Protein AF-0000000085125650 (afdb_homodimer)

Structure (mmCIF, N/CA/C/O backbone):
data_AF-0000000085125650-model_v1
#
loop_
_entity.id
_entity.type
_entity.pdbx_description
1 polymer 'DUF904 domain-containing protein'
#
loop_
_atom_site.group_PDB
_atom_site.id
_atom_site.type_symbol
_atom_site.label_atom_id
_atom_site.label_alt_id
_atom_site.label_comp_id
_atom_site.label_asym_id
_atom_site.label_entity_id
_atom_site.label_seq_id
_atom_site.pdbx_PDB_ins_code
_atom_site.Cartn_x
_atom_site.Cartn_y
_atom_site.Cartn_z
_atom_site.occupancy
_atom_site.B_iso_or_equiv
_atom_site.auth_seq_id
_atom_site.auth_comp_id
_atom_site.auth_asym_id
_atom_site.auth_atom_id
_atom_site.pdbx_PDB_model_num
ATOM 1 N N . MET A 1 1 ? 1.896 -50.969 -15.961 1 56.03 1 MET A N 1
ATOM 2 C CA . MET A 1 1 ? 1.729 -50.5 -14.586 1 56.03 1 MET A CA 1
ATOM 3 C C . MET A 1 1 ? 2.686 -49.344 -14.297 1 56.03 1 MET A C 1
ATOM 5 O O . MET A 1 1 ? 2.33 -48.406 -13.594 1 56.03 1 MET A O 1
ATOM 9 N N . THR A 1 2 ? 3.945 -49.406 -14.945 1 65 2 THR A N 1
ATOM 10 C CA . THR A 1 2 ? 4.988 -48.406 -14.688 1 65 2 THR A CA 1
ATOM 11 C C . THR A 1 2 ? 4.59 -47.031 -15.234 1 65 2 THR A C 1
ATOM 13 O O . THR A 1 2 ? 4.828 -46 -14.594 1 65 2 THR A O 1
ATOM 16 N N . SER A 1 3 ? 3.779 -47.219 -16.359 1 70.44 3 SER A N 1
ATOM 17 C CA . SER A 1 3 ? 3.396 -45.969 -17.016 1 70.44 3 SER A CA 1
ATOM 18 C C . SER A 1 3 ? 2.324 -45.219 -16.219 1 70.44 3 SER A C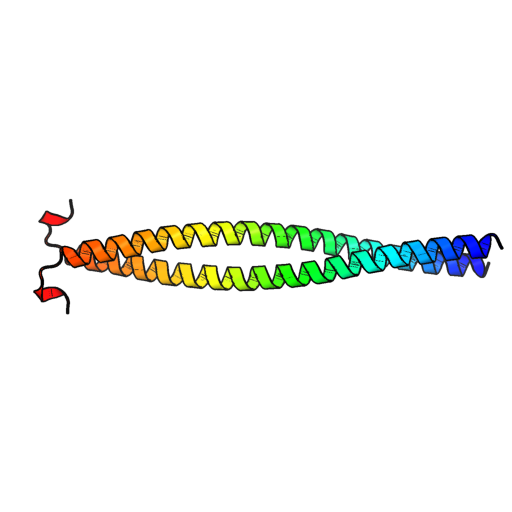 1
ATOM 20 O O . SER A 1 3 ? 2.311 -44 -16.188 1 70.44 3 SER A O 1
ATOM 22 N N . GLN A 1 4 ? 1.496 -46.125 -15.531 1 73.5 4 GLN A N 1
ATOM 23 C CA . GLN A 1 4 ? 0.395 -45.531 -14.773 1 73.5 4 GLN A CA 1
ATOM 24 C C . GLN A 1 4 ? 0.903 -44.844 -13.516 1 73.5 4 GLN A C 1
ATOM 26 O O . GLN A 1 4 ? 0.444 -43.75 -13.172 1 73.5 4 GLN A O 1
ATOM 31 N N . THR A 1 5 ? 1.963 -45.406 -12.945 1 77.44 5 THR A N 1
ATOM 32 C CA . THR A 1 5 ? 2.551 -44.844 -11.727 1 77.44 5 THR A CA 1
ATOM 33 C C . THR A 1 5 ? 3.248 -43.531 -12.016 1 77.44 5 THR A C 1
ATOM 35 O O . THR A 1 5 ? 3.16 -42.594 -11.219 1 77.44 5 THR A O 1
ATOM 38 N N . SER A 1 6 ? 3.777 -43.5 -13.258 1 79.56 6 SER A N 1
ATOM 39 C CA . SER A 1 6 ? 4.473 -42.281 -13.633 1 79.56 6 SER A CA 1
ATOM 40 C C . SER A 1 6 ? 3.492 -41.125 -13.859 1 79.56 6 SER A C 1
ATOM 42 O O . SER A 1 6 ? 3.744 -40 -13.445 1 79.56 6 SER A O 1
ATOM 44 N N . LEU A 1 7 ? 2.375 -41.438 -14.492 1 82.69 7 LEU A N 1
ATOM 45 C CA . LEU A 1 7 ? 1.343 -40.438 -14.773 1 82.69 7 LEU A CA 1
ATOM 46 C C . LEU A 1 7 ? 0.698 -39.938 -13.484 1 82.69 7 LEU A C 1
ATOM 48 O O . LEU A 1 7 ? 0.351 -38.781 -13.375 1 82.69 7 LEU A O 1
ATOM 52 N N . ASP A 1 8 ? 0.529 -40.906 -12.57 1 85.12 8 ASP A N 1
ATOM 53 C CA . ASP A 1 8 ? -0.044 -40.562 -11.273 1 85.12 8 ASP A CA 1
ATOM 54 C C . ASP A 1 8 ? 0.861 -39.594 -10.516 1 85.12 8 ASP A C 1
ATOM 56 O O . ASP A 1 8 ? 0.378 -38.688 -9.867 1 85.12 8 ASP A O 1
ATOM 60 N N . HIS A 1 9 ? 2.111 -39.875 -10.602 1 86.5 9 HIS A N 1
ATOM 61 C CA . HIS A 1 9 ? 3.08 -38.969 -9.961 1 86.5 9 HIS A CA 1
ATOM 62 C C . HIS A 1 9 ? 3.061 -37.594 -10.586 1 86.5 9 HIS A C 1
ATOM 64 O O . HIS A 1 9 ? 3.135 -36.594 -9.875 1 86.5 9 HIS A O 1
ATOM 70 N N . ILE A 1 10 ? 2.945 -37.531 -11.875 1 87.19 10 ILE A N 1
ATOM 71 C CA . ILE A 1 10 ? 2.881 -36.25 -12.602 1 87.19 10 ILE A CA 1
ATOM 72 C C . ILE A 1 10 ? 1.612 -35.5 -12.211 1 87.19 10 ILE A C 1
ATOM 74 O O . ILE A 1 10 ? 1.654 -34.312 -11.945 1 87.19 10 ILE A O 1
ATOM 78 N N . ALA A 1 11 ? 0.499 -36.219 -12.195 1 88.56 11 ALA A N 1
ATOM 79 C CA . ALA A 1 11 ? -0.788 -35.656 -11.828 1 88.56 11 ALA A CA 1
ATOM 80 C C . ALA A 1 11 ? -0.727 -35.031 -10.43 1 88.56 11 ALA A C 1
ATOM 82 O O . ALA A 1 11 ? -1.268 -33.938 -10.211 1 88.56 11 ALA A O 1
ATOM 83 N N . GLU A 1 12 ? -0.091 -35.688 -9.516 1 93.44 12 GLU A N 1
ATOM 84 C CA . GLU A 1 12 ? 0.048 -35.219 -8.148 1 93.44 12 GLU A CA 1
ATOM 85 C C . GLU A 1 12 ? 0.876 -33.938 -8.109 1 93.44 12 GLU A C 1
ATOM 87 O O . GLU A 1 12 ? 0.538 -32.969 -7.387 1 93.44 12 GLU A O 1
ATOM 92 N N . ARG A 1 13 ? 1.946 -33.906 -8.906 1 91.94 13 ARG A N 1
ATOM 93 C CA . ARG A 1 13 ? 2.814 -32.719 -8.961 1 91.94 13 ARG A CA 1
ATOM 94 C C . ARG A 1 13 ? 2.094 -31.531 -9.578 1 91.94 13 ARG A C 1
ATOM 96 O O . ARG A 1 13 ? 2.229 -30.406 -9.102 1 91.94 13 ARG A O 1
ATOM 103 N N . VAL A 1 14 ? 1.377 -31.812 -10.578 1 93.69 14 VAL A N 1
ATOM 104 C CA . VAL A 1 14 ? 0.611 -30.766 -11.25 1 93.69 14 VAL A CA 1
ATOM 105 C C . VAL A 1 14 ? -0.45 -30.219 -10.305 1 93.69 14 VAL A C 1
ATOM 107 O O . VAL A 1 14 ? -0.667 -29 -10.242 1 93.69 14 VAL A O 1
ATOM 110 N N . GLU A 1 15 ? -1.082 -31.016 -9.539 1 96.12 15 GLU A N 1
ATOM 111 C CA . GLU A 1 15 ? -2.084 -30.578 -8.57 1 96.12 15 GLU A CA 1
ATOM 112 C C . GLU A 1 15 ? -1.476 -29.656 -7.516 1 96.12 15 GLU A C 1
ATOM 114 O O . GLU A 1 15 ? -2.064 -28.641 -7.168 1 96.12 15 GLU A O 1
ATOM 119 N N . ARG A 1 16 ? -0.339 -30 -7.023 1 96.44 16 ARG A N 1
ATOM 120 C CA . ARG A 1 16 ? 0.354 -29.172 -6.047 1 96.44 16 ARG A CA 1
ATOM 121 C C . ARG A 1 16 ? 0.697 -27.797 -6.633 1 96.44 16 ARG A C 1
ATOM 123 O O . ARG A 1 16 ? 0.552 -26.781 -5.961 1 96.44 16 ARG A O 1
ATOM 130 N N . LEU A 1 17 ? 1.13 -27.891 -7.918 1 96.19 17 LEU A N 1
ATOM 131 C CA . LEU A 1 17 ? 1.444 -26.641 -8.609 1 96.19 17 LEU A CA 1
ATOM 132 C C . LEU A 1 17 ? 0.2 -25.766 -8.758 1 96.19 17 LEU A C 1
ATOM 134 O O . LEU A 1 17 ? 0.268 -24.547 -8.602 1 96.19 17 LEU A O 1
ATOM 138 N N . LEU A 1 18 ? -0.92 -26.406 -9.047 1 97.69 18 LEU A N 1
ATOM 139 C CA . LEU A 1 18 ? -2.184 -25.703 -9.219 1 97.69 18 LEU A CA 1
ATOM 140 C C . LEU A 1 18 ? -2.625 -25.062 -7.906 1 97.69 18 LEU A C 1
ATOM 142 O O . LEU A 1 18 ? -3.102 -23.922 -7.895 1 97.69 18 LEU A O 1
ATOM 146 N N . VAL A 1 19 ? -2.475 -25.75 -6.805 1 98.12 19 VAL A N 1
ATOM 147 C CA . VAL A 1 19 ? -2.834 -25.234 -5.492 1 98.12 19 VAL A CA 1
ATOM 148 C C . VAL A 1 19 ? -1.975 -24 -5.172 1 98.12 19 VAL A C 1
ATOM 150 O O . VAL A 1 19 ? -2.492 -22.969 -4.75 1 98.12 19 VAL A O 1
ATOM 153 N N . ARG A 1 20 ? -0.681 -24.078 -5.398 1 97.25 20 ARG A N 1
ATOM 154 C CA . ARG A 1 20 ? 0.232 -22.969 -5.145 1 97.25 20 ARG A CA 1
ATOM 155 C C . ARG A 1 20 ? -0.101 -21.781 -6.031 1 97.25 20 ARG A C 1
ATOM 157 O O . ARG A 1 20 ? -0.02 -20.625 -5.594 1 97.25 20 ARG A O 1
ATOM 164 N N . HIS A 1 21 ? -0.398 -22.062 -7.234 1 97.81 21 HIS A N 1
ATOM 165 C CA . HIS A 1 21 ? -0.771 -21.016 -8.18 1 97.81 21 HIS A CA 1
ATOM 166 C C . HIS A 1 21 ? -2.033 -20.297 -7.723 1 97.81 21 HIS A C 1
ATOM 168 O O . HIS A 1 21 ? -2.09 -19.062 -7.762 1 97.81 21 HIS A O 1
ATOM 174 N N . GLU A 1 22 ? -2.992 -20.984 -7.293 1 97.75 22 GLU A N 1
ATOM 175 C CA . GLU A 1 22 ? -4.246 -20.406 -6.812 1 97.75 22 GLU A CA 1
ATOM 176 C C . GLU A 1 22 ? -4.02 -19.547 -5.57 1 97.75 22 GLU A C 1
ATOM 178 O O . GLU A 1 22 ? -4.613 -18.484 -5.43 1 97.75 22 GLU A O 1
ATOM 183 N N . GLU A 1 23 ? -3.225 -20.016 -4.684 1 98.12 23 GLU A N 1
ATOM 184 C CA . GLU A 1 23 ? -2.857 -19.25 -3.494 1 98.12 23 GLU A CA 1
ATOM 185 C C . GLU A 1 23 ? -2.191 -17.938 -3.867 1 98.12 23 GLU A C 1
ATOM 187 O O . GLU A 1 23 ? -2.521 -16.891 -3.305 1 98.12 23 GLU A O 1
ATOM 192 N N . LEU A 1 24 ? -1.324 -18.016 -4.797 1 98.25 24 LEU A N 1
ATOM 193 C CA . LEU A 1 24 ? -0.631 -16.828 -5.258 1 98.25 24 LEU A CA 1
ATOM 194 C C . LEU A 1 24 ? -1.607 -15.852 -5.906 1 98.25 24 LEU A C 1
ATOM 196 O O . LEU A 1 24 ? -1.484 -14.633 -5.73 1 98.25 24 LEU A O 1
ATOM 200 N N . GLN A 1 25 ? -2.518 -16.391 -6.648 1 98.19 25 GLN A N 1
ATOM 201 C CA . GLN A 1 25 ? -3.539 -15.555 -7.281 1 98.19 25 GLN A CA 1
ATOM 202 C C . GLN A 1 25 ? -4.359 -14.805 -6.234 1 98.19 25 GLN A C 1
ATOM 204 O O . GLN A 1 25 ? -4.617 -13.609 -6.383 1 98.19 25 GLN A O 1
ATOM 209 N N . ARG A 1 26 ? -4.703 -15.445 -5.188 1 98.62 26 ARG A N 1
ATOM 210 C CA . ARG A 1 26 ? -5.457 -14.828 -4.102 1 98.62 26 ARG A CA 1
ATOM 211 C C . ARG A 1 26 ? -4.633 -13.75 -3.404 1 98.62 26 ARG A C 1
ATOM 213 O O . ARG A 1 26 ? -5.121 -12.648 -3.168 1 98.62 26 ARG A O 1
ATOM 220 N N . THR A 1 27 ? -3.441 -14.117 -3.146 1 98.62 27 THR A N 1
ATOM 221 C CA . THR A 1 27 ? -2.549 -13.164 -2.486 1 98.62 27 THR A CA 1
ATOM 222 C C . THR A 1 27 ? -2.326 -11.938 -3.359 1 98.62 27 THR A C 1
ATOM 224 O O . THR A 1 27 ? -2.35 -10.805 -2.863 1 98.62 27 THR A O 1
ATOM 227 N N . ASN A 1 2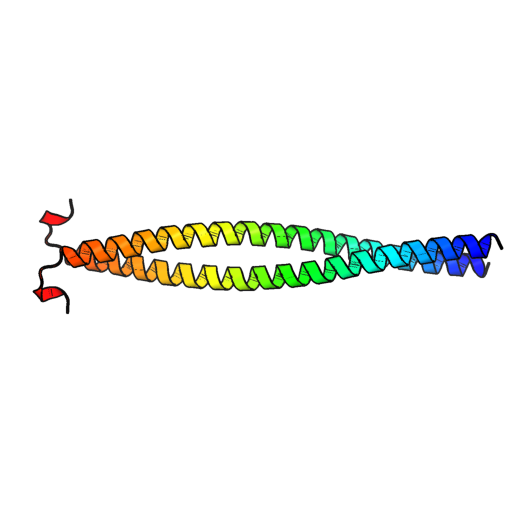8 ? -2.146 -12.227 -4.605 1 98.75 28 ASN A N 1
ATOM 228 C CA . ASN A 1 28 ? -2 -11.141 -5.57 1 98.75 28 ASN A CA 1
ATOM 229 C C . ASN A 1 28 ? -3.215 -10.211 -5.562 1 98.75 28 ASN A C 1
ATOM 231 O O . ASN A 1 28 ? -3.068 -8.992 -5.559 1 98.75 28 ASN A O 1
ATOM 235 N N . ALA A 1 29 ? -4.328 -10.727 -5.543 1 98.75 29 ALA A N 1
ATOM 236 C CA . ALA A 1 29 ? -5.562 -9.945 -5.523 1 98.75 29 ALA A CA 1
ATOM 237 C C . ALA A 1 29 ? -5.672 -9.125 -4.246 1 98.75 29 ALA A C 1
ATOM 239 O O . ALA A 1 29 ? -6.055 -7.953 -4.285 1 98.75 29 ALA A O 1
ATOM 240 N N . LEU A 1 30 ? -5.336 -9.703 -3.143 1 98.81 30 LEU A N 1
ATOM 241 C CA . LEU A 1 30 ? -5.375 -9.031 -1.849 1 98.81 30 LEU A CA 1
ATOM 242 C C . LEU A 1 30 ? -4.375 -7.879 -1.803 1 98.81 30 LEU A C 1
ATOM 244 O O . LEU A 1 30 ? -4.703 -6.785 -1.334 1 98.81 30 LEU A O 1
ATOM 248 N N . LEU A 1 31 ? -3.242 -8.109 -2.346 1 98.88 31 LEU A N 1
ATOM 249 C CA . LEU A 1 31 ? -2.209 -7.078 -2.371 1 98.88 31 LEU A CA 1
ATOM 250 C C . LEU A 1 31 ? -2.623 -5.918 -3.268 1 98.88 31 LEU A C 1
ATOM 252 O O . LEU A 1 31 ? -2.391 -4.754 -2.93 1 98.88 31 LEU A O 1
ATOM 256 N N . ALA A 1 32 ? -3.191 -6.23 -4.348 1 98.75 32 ALA A N 1
ATOM 257 C CA . ALA A 1 32 ? -3.662 -5.195 -5.266 1 98.75 32 ALA A CA 1
ATOM 258 C C . ALA A 1 32 ? -4.73 -4.324 -4.609 1 98.75 32 ALA A C 1
ATOM 260 O O . ALA A 1 32 ? -4.73 -3.102 -4.773 1 98.75 32 ALA A O 1
ATOM 261 N N . GLU A 1 33 ? -5.586 -4.949 -3.877 1 98.81 33 GLU A N 1
ATOM 262 C CA . GLU 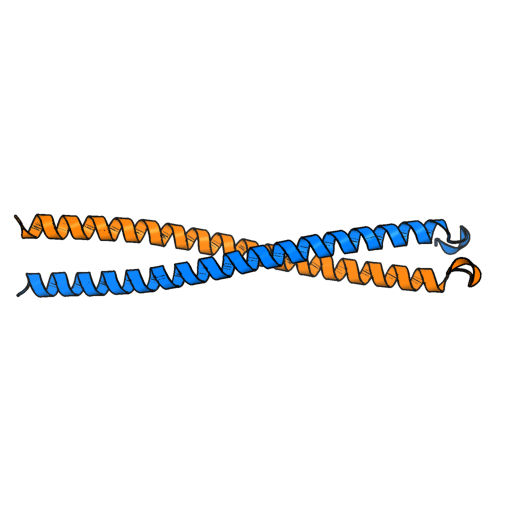A 1 33 ? -6.605 -4.223 -3.125 1 98.81 33 GLU A CA 1
ATOM 263 C C . GLU A 1 33 ? -5.973 -3.322 -2.068 1 98.81 33 GLU A C 1
ATOM 265 O O . GLU A 1 33 ? -6.398 -2.18 -1.886 1 98.81 33 GLU A O 1
ATOM 270 N N . GLN A 1 34 ? -5.043 -3.83 -1.402 1 98.88 34 GLN A N 1
ATOM 271 C CA . GLN A 1 34 ? -4.344 -3.061 -0.378 1 98.88 34 GLN A CA 1
ATOM 272 C C . GLN A 1 34 ? -3.629 -1.857 -0.986 1 98.88 34 GLN A C 1
ATOM 274 O O . GLN A 1 34 ? -3.656 -0.761 -0.422 1 98.88 34 GLN A O 1
ATOM 279 N N . VAL A 1 35 ? -3 -2.076 -2.109 1 98.88 35 VAL A N 1
ATOM 280 C CA . VAL A 1 35 ? -2.336 -0.982 -2.811 1 98.88 35 VAL A CA 1
ATOM 281 C C . VAL A 1 35 ? -3.348 0.11 -3.145 1 98.88 35 VAL A C 1
ATOM 283 O O . VAL A 1 35 ? -3.09 1.295 -2.92 1 98.88 35 VAL A O 1
ATOM 286 N N . ALA A 1 36 ? -4.449 -0.303 -3.656 1 98.81 36 ALA A N 1
ATOM 287 C CA . ALA A 1 36 ? -5.492 0.657 -4.012 1 98.81 36 ALA A CA 1
ATOM 288 C C . ALA A 1 36 ? -5.965 1.435 -2.787 1 98.81 36 ALA A C 1
ATOM 290 O O . ALA A 1 36 ? -6.102 2.66 -2.838 1 98.81 36 ALA A O 1
ATOM 291 N N . ALA A 1 37 ? -6.191 0.768 -1.714 1 98.81 37 ALA A N 1
ATOM 292 C CA . ALA A 1 37 ? -6.668 1.387 -0.48 1 98.81 37 ALA A CA 1
ATOM 293 C C . ALA A 1 37 ? -5.637 2.359 0.081 1 98.81 37 ALA A C 1
ATOM 295 O O . ALA A 1 37 ? -5.977 3.477 0.476 1 98.81 37 ALA A O 1
ATOM 296 N N . LEU A 1 38 ? -4.406 1.927 0.059 1 98.88 38 LEU A N 1
ATOM 297 C CA . LEU A 1 38 ? -3.322 2.75 0.583 1 98.88 38 LEU A CA 1
ATOM 298 C C . LEU A 1 38 ? -3.098 3.979 -0.293 1 98.88 38 LEU A C 1
ATOM 300 O O . LEU A 1 38 ? -2.785 5.059 0.212 1 98.88 38 LEU A O 1
ATOM 304 N N . THR A 1 39 ? -3.199 3.816 -1.53 1 98.81 39 THR A N 1
ATOM 305 C CA . THR A 1 39 ? -3.066 4.93 -2.461 1 98.81 39 THR A CA 1
ATOM 306 C C . THR A 1 39 ? -4.141 5.984 -2.199 1 98.81 39 THR A C 1
ATOM 308 O O . THR A 1 39 ? -3.846 7.18 -2.148 1 98.81 39 THR A O 1
ATOM 311 N N . GLN A 1 40 ? -5.301 5.52 -2.01 1 98.81 40 GLN A N 1
ATOM 312 C CA . GLN A 1 40 ? -6.402 6.43 -1.709 1 98.81 40 GLN A CA 1
ATOM 313 C C . GLN A 1 40 ? -6.156 7.172 -0.396 1 98.81 40 GLN A C 1
ATOM 315 O O . GLN A 1 40 ? -6.371 8.383 -0.312 1 98.81 40 GLN A O 1
ATOM 320 N N . GLU A 1 41 ? -5.77 6.438 0.59 1 98.81 41 GLU A N 1
ATOM 321 C CA . GLU A 1 41 ? -5.473 7.035 1.889 1 98.81 41 GLU A CA 1
ATOM 322 C C . GLU A 1 41 ? -4.348 8.062 1.782 1 98.81 41 GLU A C 1
ATOM 324 O O . GLU A 1 41 ? -4.441 9.156 2.344 1 98.81 41 GLU A O 1
ATOM 329 N N . ARG A 1 42 ? -3.338 7.652 1.106 1 98.81 42 ARG A N 1
ATOM 330 C CA . ARG A 1 42 ? -2.203 8.539 0.876 1 98.81 42 ARG A CA 1
ATOM 331 C C . ARG A 1 42 ? -2.648 9.836 0.207 1 98.81 42 ARG A C 1
ATOM 333 O O . ARG A 1 42 ? -2.26 10.93 0.633 1 98.81 42 ARG A O 1
ATOM 340 N N . ASP A 1 43 ? -3.441 9.812 -0.82 1 98.75 43 ASP A N 1
ATOM 341 C CA . ASP A 1 43 ? -3.922 10.984 -1.544 1 98.75 43 ASP A CA 1
ATOM 342 C C . ASP A 1 43 ? -4.77 11.875 -0.64 1 98.75 43 ASP A C 1
ATOM 344 O O . ASP A 1 43 ? -4.641 13.102 -0.672 1 98.75 43 ASP 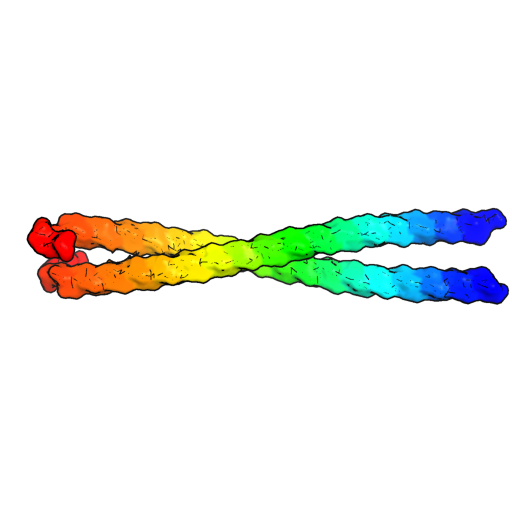A O 1
ATOM 348 N N . SER A 1 44 ? -5.551 11.289 0.18 1 98.81 44 SER A N 1
ATOM 349 C CA . SER A 1 44 ? 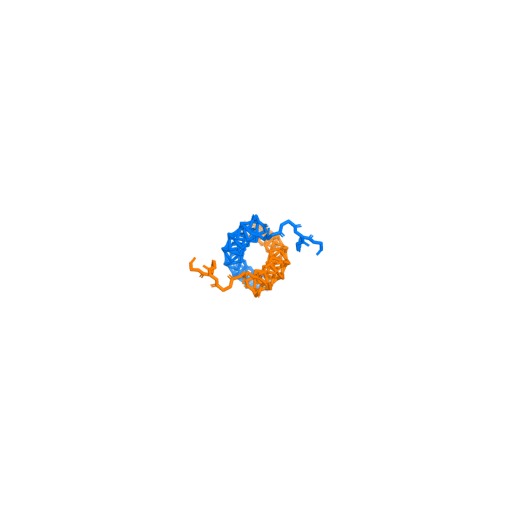-6.371 12.031 1.136 1 98.81 44 SER A CA 1
ATOM 350 C C . SER A 1 44 ? -5.5 12.773 2.146 1 98.81 44 SER A C 1
ATOM 352 O O . SER A 1 44 ? -5.723 13.953 2.41 1 98.81 44 SER A O 1
ATOM 354 N N . LEU A 1 45 ? -4.543 12.086 2.66 1 98.88 45 LEU A N 1
ATOM 355 C CA . LEU A 1 45 ? -3.633 12.688 3.629 1 98.88 45 LEU A CA 1
ATOM 356 C C . LEU A 1 45 ? -2.85 13.836 3 1 98.88 45 LEU A C 1
ATOM 358 O O . LEU A 1 45 ? -2.643 14.875 3.635 1 98.88 45 LEU A O 1
ATOM 362 N N . ARG A 1 46 ? -2.416 13.641 1.832 1 98.81 46 ARG A N 1
ATOM 363 C CA . ARG A 1 46 ? -1.695 14.695 1.124 1 98.81 46 ARG A CA 1
ATOM 364 C C . ARG A 1 46 ? -2.551 15.945 0.99 1 98.81 46 ARG A C 1
ATOM 366 O O . ARG A 1 46 ? -2.07 17.062 1.218 1 98.81 46 ARG A O 1
ATOM 373 N N . SER A 1 47 ? -3.791 15.773 0.642 1 98.81 47 SER A N 1
ATOM 374 C CA . SER A 1 47 ? -4.727 16.891 0.498 1 98.81 47 SER A CA 1
ATOM 375 C C . SER A 1 47 ? -4.953 17.594 1.831 1 98.81 47 SER A C 1
ATOM 377 O O . SER A 1 47 ? -4.871 18.828 1.912 1 98.81 47 SER A O 1
ATOM 379 N N . ARG A 1 48 ? -5.203 16.844 2.771 1 98.81 48 ARG A N 1
ATOM 380 C CA . ARG A 1 48 ? -5.449 17.391 4.102 1 98.81 48 ARG A CA 1
ATOM 381 C C . ARG A 1 48 ? -4.211 18.094 4.645 1 98.81 48 ARG A C 1
ATOM 383 O O . ARG A 1 48 ? -4.316 19.125 5.305 1 98.81 48 ARG A O 1
ATOM 390 N N . LEU A 1 49 ? -3.094 17.578 4.363 1 98.81 49 LEU A N 1
ATOM 391 C CA . LEU A 1 49 ? -1.839 18.203 4.777 1 98.81 49 LEU A CA 1
ATOM 392 C C . LEU A 1 49 ? -1.634 19.531 4.078 1 98.81 49 LEU A C 1
ATOM 394 O O . LEU A 1 49 ? -1.256 20.531 4.711 1 98.81 49 LEU A O 1
ATOM 398 N N . ASN A 1 50 ? -1.85 19.531 2.807 1 98.75 50 ASN A N 1
ATOM 399 C CA . ASN A 1 50 ? -1.743 20.781 2.047 1 98.75 50 ASN A CA 1
ATOM 400 C C . ASN A 1 50 ? -2.678 21.859 2.594 1 98.75 50 ASN A C 1
ATOM 402 O O . ASN A 1 50 ? -2.281 23.016 2.734 1 98.75 50 ASN A O 1
ATOM 406 N N . ALA A 1 51 ? -3.818 21.438 2.887 1 98.75 51 ALA A N 1
ATOM 407 C CA . ALA A 1 51 ? -4.801 22.359 3.451 1 98.75 51 ALA A CA 1
ATOM 408 C C . ALA A 1 51 ? -4.336 22.891 4.805 1 98.75 51 ALA A C 1
ATOM 410 O O . ALA A 1 51 ? -4.449 24.078 5.082 1 98.75 51 ALA A O 1
ATOM 411 N N . ALA A 1 52 ? -3.828 22.016 5.574 1 98.44 52 ALA A N 1
ATOM 412 C CA . ALA A 1 52 ? -3.34 22.406 6.891 1 98.44 52 ALA A CA 1
ATOM 413 C C . ALA A 1 52 ? -2.156 23.375 6.77 1 98.44 52 ALA A C 1
ATOM 415 O O . ALA A 1 52 ? -2.062 24.344 7.516 1 98.44 52 ALA A O 1
ATOM 416 N N . ARG A 1 53 ? -1.285 23.141 5.883 1 98.5 53 ARG A N 1
ATOM 417 C CA . ARG A 1 53 ? -0.142 24.016 5.648 1 98.5 53 ARG A CA 1
ATOM 418 C C . ARG A 1 53 ? -0.595 25.391 5.164 1 98.5 53 ARG A C 1
ATOM 420 O O . ARG A 1 53 ? -0.06 26.422 5.594 1 98.5 53 ARG A O 1
ATOM 427 N N . ALA A 1 54 ? -1.572 25.391 4.355 1 98.19 54 ALA A N 1
ATOM 428 C CA . ALA A 1 54 ? -2.125 26.656 3.863 1 98.19 54 ALA A CA 1
ATOM 429 C C . ALA A 1 54 ? -2.744 27.453 5 1 98.19 54 ALA A C 1
ATOM 431 O O . ALA A 1 54 ? -2.607 28.688 5.047 1 98.19 54 ALA A O 1
ATOM 432 N N . ARG A 1 55 ? -3.369 26.766 5.863 1 97.56 55 ARG A N 1
ATOM 433 C CA . ARG A 1 55 ? -3.965 27.422 7.027 1 97.56 55 ARG A CA 1
ATOM 434 C C . ARG A 1 55 ? -2.891 28 7.938 1 97.56 55 ARG A C 1
ATOM 436 O O . ARG A 1 55 ? -3.037 29.109 8.445 1 97.56 55 ARG A O 1
ATOM 443 N N . VAL A 1 56 ? -1.828 27.375 8.148 1 96.56 56 VAL A N 1
ATOM 444 C CA . VAL A 1 56 ? -0.695 27.859 8.938 1 96.56 56 VAL A CA 1
ATOM 445 C C . VAL A 1 56 ? -0.131 29.125 8.32 1 96.56 56 VAL A C 1
ATOM 447 O O . VAL A 1 56 ? 0.084 30.125 9.016 1 96.56 56 VAL A O 1
ATOM 450 N N . ASP A 1 57 ? 0.078 29.047 7.051 1 96 57 ASP A N 1
ATOM 451 C CA . ASP A 1 57 ? 0.617 30.203 6.332 1 96 57 ASP A CA 1
ATOM 452 C C . ASP A 1 57 ? -0.289 31.422 6.492 1 96 57 ASP A C 1
ATOM 454 O O . ASP A 1 57 ? 0.189 32.531 6.754 1 96 57 ASP A O 1
ATOM 458 N N . ALA A 1 58 ? -1.558 31.203 6.387 1 94.5 58 ALA A N 1
ATOM 459 C CA . ALA A 1 58 ? -2.537 32.281 6.504 1 94.5 58 ALA A CA 1
ATOM 460 C C . ALA A 1 58 ? -2.533 32.875 7.91 1 94.5 58 ALA A C 1
ATOM 462 O O . ALA A 1 58 ? -2.625 34.094 8.078 1 94.5 58 ALA A O 1
ATOM 463 N N . LEU A 1 59 ? -2.373 32.031 8.906 1 90.56 59 LEU A N 1
ATOM 464 C CA . LEU A 1 59 ? -2.369 32.469 10.297 1 90.56 59 LEU A CA 1
ATOM 465 C C . LEU A 1 59 ? -1.11 33.281 10.602 1 90.56 59 LEU A C 1
ATOM 467 O O . LEU A 1 59 ? -1.167 34.281 11.336 1 90.56 59 LEU A O 1
ATOM 471 N N . ILE A 1 60 ? -0.058 32.844 10.008 1 89.94 60 ILE A N 1
ATOM 472 C CA . ILE A 1 60 ? 1.211 33.531 10.203 1 89.94 60 ILE A CA 1
ATOM 473 C C . ILE A 1 60 ? 1.121 34.969 9.648 1 89.94 60 ILE A C 1
ATOM 475 O O . ILE A 1 60 ? 1.662 35.906 10.234 1 89.94 60 ILE A O 1
ATOM 479 N N . GLU A 1 61 ? 0.419 35.094 8.617 1 88.19 61 GLU A N 1
ATOM 480 C CA . GLU A 1 61 ? 0.25 36.406 7.988 1 88.19 61 GLU A CA 1
ATOM 481 C C . GLU A 1 61 ? -0.569 37.344 8.867 1 88.19 61 GLU A C 1
ATOM 483 O O . GLU A 1 61 ? -0.444 38.562 8.766 1 88.19 61 GLU A O 1
ATOM 488 N N . ARG A 1 62 ? -1.33 36.844 9.781 1 83.75 62 ARG A N 1
ATOM 489 C CA . ARG A 1 62 ? -2.217 37.625 10.641 1 83.75 62 ARG A CA 1
ATOM 490 C C . ARG A 1 62 ? -1.566 37.906 11.984 1 83.75 62 ARG A C 1
ATOM 492 O O . ARG A 1 62 ? -2.105 38.688 12.789 1 83.75 62 ARG A O 1
ATOM 499 N N . LEU A 1 63 ? -0.486 37.188 12.234 1 81.94 63 LEU A N 1
ATOM 500 C CA . LEU A 1 63 ? 0.213 37.406 13.492 1 81.94 63 LEU A CA 1
ATOM 501 C C . LEU A 1 63 ? 0.984 38.719 13.469 1 81.94 63 LEU A C 1
ATOM 503 O O . LEU A 1 63 ? 1.557 39.094 12.438 1 81.94 63 LEU A O 1
ATOM 507 N N . PRO A 1 64 ? 0.776 39.719 14.68 1 73.56 64 PRO A N 1
ATOM 508 C CA . PRO A 1 64 ? 1.589 40.938 14.758 1 73.56 64 PRO A CA 1
ATOM 509 C C . PRO A 1 64 ? 3.086 40.656 14.641 1 73.56 64 PRO A C 1
ATOM 511 O O . PRO A 1 64 ? 3.541 39.562 15 1 73.56 64 PRO A O 1
ATOM 514 N N . SER A 1 65 ? 3.779 41.25 13.562 1 65.69 65 SER A N 1
ATOM 515 C CA . SER A 1 65 ? 5.191 41.156 13.203 1 65.69 65 SER A CA 1
ATOM 516 C C . SER A 1 65 ? 6.035 40.781 14.414 1 65.69 65 SER A C 1
ATOM 518 O O . SER A 1 65 ? 7.082 40.156 14.273 1 65.69 65 SER A O 1
ATOM 520 N N . ASN A 1 66 ? 5.738 41.094 15.578 1 56.81 66 ASN A N 1
ATOM 521 C CA . ASN A 1 66 ? 6.602 40.844 16.719 1 56.81 66 ASN A CA 1
ATOM 522 C C . ASN A 1 66 ? 6.574 39.375 17.141 1 56.81 66 ASN A C 1
ATOM 524 O O . ASN A 1 66 ? 7.375 38.938 17.969 1 56.81 66 ASN A O 1
ATOM 528 N N . GLN A 1 67 ? 5.578 38.625 16.859 1 56.34 67 GLN A N 1
ATOM 529 C CA . GLN A 1 67 ? 5.469 37.281 17.422 1 56.34 67 GLN A CA 1
ATOM 530 C C . GLN A 1 67 ? 5.992 36.219 16.438 1 56.34 67 GLN A C 1
ATOM 532 O O . GLN A 1 67 ? 5.902 35.031 16.703 1 56.34 67 GLN A O 1
ATOM 537 N N . GLY A 1 68 ? 6.488 36.656 15.375 1 48.56 68 GLY A N 1
ATOM 538 C CA . GLY A 1 68 ? 7.027 35.688 14.453 1 48.56 68 GLY A CA 1
ATOM 539 C C . GLY A 1 68 ? 8.328 35.062 14.93 1 48.56 68 GLY A C 1
ATOM 540 O O . GLY A 1 68 ? 9.016 34.375 14.172 1 48.56 68 GLY A O 1
ATOM 541 N N . ALA A 1 69 ? 8.828 35.438 16.062 1 42.75 69 ALA A N 1
ATOM 542 C CA . ALA A 1 69 ? 10.109 34.812 16.406 1 42.75 69 ALA A CA 1
ATOM 543 C C . ALA A 1 69 ? 9.906 33.438 17.031 1 42.75 69 ALA A C 1
ATOM 545 O O . ALA A 1 69 ? 8.852 33.188 17.625 1 42.75 69 ALA A O 1
ATOM 546 N N . MET B 1 1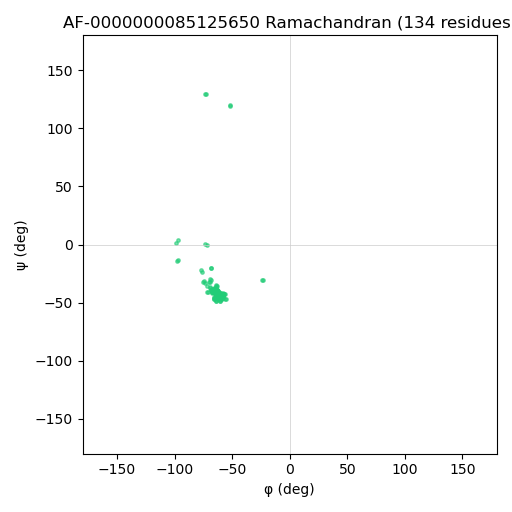 ? 3.684 -44.781 -29.375 1 56.91 1 MET B N 1
ATOM 547 C CA . MET B 1 1 ? 3.738 -43.406 -29.922 1 56.91 1 MET B CA 1
ATOM 548 C C . MET B 1 1 ? 2.668 -42.531 -29.297 1 56.91 1 MET B C 1
ATOM 550 O O . MET B 1 1 ? 2.91 -41.344 -29.047 1 56.91 1 MET B O 1
ATOM 554 N N . THR B 1 2 ? 1.458 -43.156 -28.969 1 65.38 2 THR B N 1
ATOM 555 C CA . THR B 1 2 ? 0.321 -42.406 -28.438 1 65.38 2 THR B CA 1
ATOM 556 C C . THR B 1 2 ? 0.614 -41.906 -27.031 1 65.38 2 THR B C 1
ATOM 558 O O . THR B 1 2 ? 0.26 -40.781 -26.688 1 65.38 2 THR B O 1
ATOM 561 N N . SER B 1 3 ? 1.494 -42.781 -26.391 1 70.94 3 SER B N 1
ATOM 562 C CA . SER B 1 3 ? 1.791 -42.438 -25 1 70.94 3 SER B CA 1
ATOM 563 C C . SER B 1 3 ? 2.752 -41.25 -24.922 1 70.94 3 SER B C 1
ATOM 565 O O . SER B 1 3 ? 2.646 -40.406 -24.016 1 70.94 3 SER B O 1
ATOM 567 N N . GLN B 1 4 ? 3.646 -41.219 -26 1 73.56 4 GLN B N 1
ATOM 568 C CA . GLN B 1 4 ? 4.652 -40.156 -26.016 1 73.56 4 GLN B CA 1
ATOM 569 C C . GLN B 1 4 ? 4.027 -38.812 -26.328 1 73.56 4 GLN B C 1
ATOM 571 O O . GLN B 1 4 ? 4.371 -37.812 -25.719 1 73.56 4 GLN B O 1
ATOM 576 N N . THR B 1 5 ? 3.008 -38.844 -27.203 1 77.5 5 THR B N 1
ATOM 577 C CA . THR B 1 5 ? 2.318 -37.625 -27.609 1 77.5 5 THR B CA 1
ATOM 578 C C . THR B 1 5 ? 1.509 -37.062 -26.453 1 77.5 5 THR B C 1
ATOM 580 O O . THR B 1 5 ? 1.468 -35.844 -26.266 1 77.5 5 THR B O 1
ATOM 583 N N . SER B 1 6 ? 1.034 -38.031 -25.641 1 79.62 6 SER B N 1
ATOM 584 C CA . SER B 1 6 ? 0.241 -37.594 -24.5 1 79.62 6 SER B CA 1
ATOM 585 C C . SER B 1 6 ? 1.116 -36.906 -23.438 1 79.62 6 SER B C 1
ATOM 587 O O . SER B 1 6 ? 0.739 -35.875 -22.875 1 79.62 6 SER B O 1
ATOM 589 N N . LEU B 1 7 ? 2.285 -37.469 -23.203 1 82.69 7 LEU B N 1
ATOM 590 C CA . LEU B 1 7 ? 3.225 -36.938 -22.219 1 82.69 7 LEU B CA 1
ATOM 591 C C . LEU B 1 7 ? 3.764 -35.594 -22.672 1 82.69 7 LEU B C 1
ATOM 593 O O . LEU B 1 7 ? 3.986 -34.719 -21.844 1 82.69 7 LEU B O 1
ATOM 597 N N . ASP B 1 8 ? 3.984 -35.531 -24 1 85.12 8 ASP B N 1
ATOM 598 C CA . ASP B 1 8 ? 4.465 -34.25 -24.547 1 85.12 8 ASP B CA 1
ATOM 599 C C . ASP B 1 8 ? 3.438 -33.156 -24.359 1 85.12 8 ASP B C 1
ATOM 601 O O . ASP B 1 8 ? 3.797 -32 -24.062 1 85.12 8 ASP B O 1
ATOM 605 N N . HIS B 1 9 ? 2.225 -33.5 -24.547 1 86.5 9 HIS B N 1
ATOM 606 C CA . HIS B 1 9 ? 1.146 -32.562 -24.359 1 86.5 9 HIS B CA 1
ATOM 607 C C . HIS B 1 9 ? 1.053 -32.125 -22.906 1 86.5 9 HIS B C 1
ATOM 609 O O . HIS B 1 9 ? 0.849 -30.938 -22.609 1 86.5 9 HIS B O 1
ATOM 615 N N . ILE B 1 10 ? 1.211 -33.031 -22 1 87.38 10 ILE B N 1
ATOM 616 C CA . ILE B 1 10 ? 1.181 -32.75 -20.562 1 87.38 10 ILE B CA 1
ATOM 617 C C . ILE B 1 10 ? 2.35 -31.828 -20.203 1 87.38 10 ILE B C 1
ATOM 619 O O . ILE B 1 10 ? 2.176 -30.859 -19.469 1 87.38 10 ILE B O 1
ATOM 623 N N . ALA B 1 11 ? 3.521 -32.156 -20.688 1 88.56 11 ALA B N 1
ATOM 624 C CA . ALA B 1 11 ? 4.727 -31.391 -20.422 1 88.56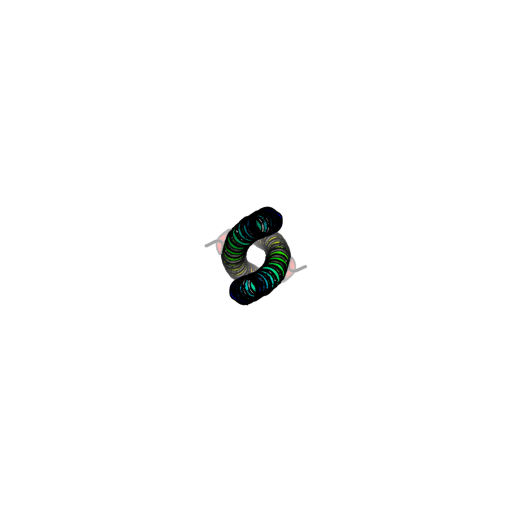 11 ALA B CA 1
ATOM 625 C C . ALA B 1 11 ? 4.547 -29.938 -20.875 1 88.56 11 ALA B C 1
ATOM 627 O O . ALA B 1 11 ? 4.965 -29.016 -20.172 1 88.56 11 ALA B O 1
ATOM 628 N N . GLU B 1 12 ? 3.939 -29.75 -22.016 1 93.44 12 GLU B N 1
ATOM 629 C CA . GLU B 1 12 ? 3.695 -28.406 -22.547 1 93.44 12 GLU B CA 1
ATOM 630 C C . GLU B 1 12 ? 2.744 -27.625 -21.656 1 93.44 12 GLU B C 1
ATOM 632 O O . GLU B 1 12 ? 2.961 -26.438 -21.406 1 93.44 12 GLU B O 1
ATOM 637 N N . ARG B 1 13 ? 1.715 -28.328 -21.156 1 92 13 ARG B N 1
ATOM 638 C CA . ARG B 1 13 ? 0.738 -27.688 -20.281 1 92 13 ARG B CA 1
ATOM 639 C C . ARG B 1 13 ? 1.364 -27.297 -18.953 1 92 13 ARG B C 1
ATOM 641 O O . ARG B 1 13 ? 1.1 -26.219 -18.422 1 92 13 ARG B O 1
ATOM 648 N N . VAL B 1 14 ? 2.148 -28.172 -18.469 1 93.56 14 VAL B N 1
ATOM 649 C CA . VAL B 1 14 ? 2.836 -27.922 -17.219 1 93.56 14 VAL B CA 1
ATOM 650 C C . VAL B 1 14 ? 3.795 -26.734 -17.375 1 93.56 14 VAL B C 1
ATOM 652 O O . VAL B 1 14 ? 3.887 -25.891 -16.484 1 93.56 14 VAL B O 1
ATOM 655 N N . GLU B 1 15 ? 4.469 -26.625 -18.438 1 96 15 GLU B N 1
ATOM 656 C CA . GLU B 1 15 ? 5.379 -25.516 -18.703 1 96 15 GLU B CA 1
ATOM 657 C C . GLU B 1 15 ? 4.637 -24.188 -18.734 1 96 15 GLU B C 1
ATOM 659 O O . GLU B 1 15 ? 5.105 -23.203 -18.156 1 96 15 GLU B O 1
ATOM 664 N N . ARG B 1 16 ? 3.52 -24.141 -19.359 1 96.44 16 ARG B N 1
ATOM 665 C CA . ARG B 1 16 ? 2.707 -22.938 -19.406 1 96.44 16 ARG B CA 1
ATOM 666 C C . ARG B 1 16 ? 2.256 -22.516 -18.016 1 96.44 16 ARG B C 1
ATOM 668 O O . ARG B 1 16 ? 2.271 -21.328 -17.672 1 96.44 16 ARG B O 1
ATOM 675 N N . LEU B 1 17 ? 1.877 -23.578 -17.25 1 96.31 17 LEU B N 1
ATOM 676 C CA . LEU B 1 17 ? 1.473 -23.312 -15.867 1 96.31 17 LEU B CA 1
ATOM 677 C C . LEU B 1 17 ? 2.631 -22.75 -15.062 1 96.31 17 LEU B C 1
ATOM 679 O O . LEU B 1 17 ? 2.436 -21.844 -14.25 1 96.31 17 LEU B O 1
ATOM 683 N N . LEU B 1 18 ? 3.824 -23.266 -15.297 1 97.69 18 LEU B N 1
ATOM 684 C CA . LEU B 1 18 ? 5.02 -22.812 -14.594 1 97.69 18 LEU B CA 1
ATOM 685 C C . LEU B 1 18 ? 5.336 -21.359 -14.953 1 97.69 18 LEU B C 1
ATOM 687 O O . LEU B 1 18 ? 5.695 -20.562 -14.078 1 97.69 18 LEU B O 1
ATOM 691 N N . VAL B 1 19 ? 5.207 -21 -16.203 1 98.12 19 VAL B N 1
ATOM 692 C CA . VAL B 1 19 ? 5.453 -19.641 -16.656 1 98.12 19 VAL B CA 1
ATOM 693 C C . VAL B 1 19 ? 4.469 -18.688 -15.992 1 98.12 19 VAL B C 1
ATOM 695 O O . VAL B 1 19 ? 4.859 -17.641 -15.469 1 98.12 19 VAL B O 1
ATOM 698 N N . ARG B 1 20 ? 3.205 -19.047 -15.961 1 97.19 20 ARG B N 1
ATOM 699 C CA . ARG B 1 20 ? 2.178 -18.219 -15.336 1 97.19 20 ARG B CA 1
ATOM 700 C C . ARG B 1 20 ? 2.43 -18.078 -13.836 1 97.19 20 ARG B C 1
ATOM 702 O O . ARG B 1 20 ? 2.221 -17 -13.266 1 97.19 20 ARG B O 1
ATOM 709 N N . HIS B 1 21 ? 2.793 -19.125 -13.25 1 97.81 21 HIS B N 1
ATOM 710 C CA . HIS B 1 21 ? 3.104 -19.125 -11.828 1 97.81 21 HIS B CA 1
ATOM 711 C C . HIS B 1 21 ? 4.266 -18.188 -11.516 1 97.81 21 HIS B C 1
ATOM 713 O O . HIS B 1 21 ? 4.203 -17.406 -10.562 1 97.81 21 HIS B O 1
ATOM 719 N N . GLU B 1 22 ? 5.277 -18.219 -12.289 1 97.75 22 GLU B N 1
ATOM 720 C CA . GLU B 1 22 ? 6.441 -17.359 -12.109 1 97.75 22 GLU B CA 1
ATOM 721 C C . GLU B 1 22 ? 6.078 -15.891 -12.297 1 97.75 22 GLU B C 1
ATOM 723 O O . GLU B 1 22 ? 6.562 -15.031 -11.555 1 97.75 22 GLU B O 1
ATOM 728 N N . GLU B 1 23 ? 5.293 -15.602 -13.25 1 98.12 23 GLU B N 1
ATOM 729 C CA . GLU B 1 23 ? 4.801 -14.25 -13.477 1 98.12 23 GLU B CA 1
ATOM 730 C C . GLU B 1 23 ? 4.027 -13.734 -12.266 1 98.12 23 GLU B C 1
ATOM 732 O O . GLU B 1 23 ? 4.227 -12.594 -11.828 1 98.12 23 GLU B O 1
ATOM 737 N N . LEU B 1 24 ? 3.211 -14.578 -11.758 1 98.25 24 LEU B N 1
ATOM 738 C CA . LEU B 1 24 ? 2.43 -14.219 -10.586 1 98.25 24 LEU B CA 1
ATOM 739 C C . LEU B 1 24 ? 3.336 -13.977 -9.383 1 98.25 24 LEU B C 1
ATOM 741 O O . LEU B 1 24 ? 3.094 -13.055 -8.594 1 98.25 24 LEU B O 1
ATOM 745 N N . GLN B 1 25 ? 4.324 -14.797 -9.258 1 98.19 25 GLN B N 1
ATOM 746 C CA . GLN B 1 25 ? 5.289 -14.633 -8.18 1 98.19 25 GLN B CA 1
ATOM 747 C C . GLN B 1 25 ? 5.988 -13.281 -8.266 1 98.19 25 GLN B C 1
ATOM 749 O O . GLN B 1 25 ? 6.137 -12.586 -7.258 1 98.19 25 GLN B O 1
ATOM 754 N N . ARG B 1 26 ? 6.352 -12.875 -9.422 1 98.62 26 ARG B N 1
ATOM 755 C CA . ARG B 1 26 ? 6.996 -11.578 -9.641 1 98.62 26 ARG B CA 1
ATOM 756 C C . ARG B 1 26 ? 6.043 -10.43 -9.32 1 98.62 26 ARG B C 1
ATOM 758 O O . ARG B 1 26 ? 6.414 -9.492 -8.625 1 98.62 26 ARG B O 1
ATOM 765 N N . THR B 1 27 ? 4.887 -10.578 -9.797 1 98.62 27 THR B N 1
ATOM 766 C CA . THR B 1 27 ? 3.881 -9.555 -9.555 1 98.62 27 THR B CA 1
ATOM 767 C C . THR B 1 27 ? 3.58 -9.422 -8.07 1 98.62 27 THR B C 1
ATOM 769 O O . THR B 1 27 ? 3.475 -8.312 -7.543 1 98.62 27 THR B O 1
ATOM 772 N N . ASN B 1 28 ? 3.475 -10.578 -7.48 1 98.75 28 ASN B N 1
ATOM 773 C CA . ASN B 1 28 ? 3.27 -10.609 -6.035 1 98.75 28 ASN B CA 1
ATOM 774 C C . ASN B 1 28 ? 4.391 -9.883 -5.293 1 98.75 28 ASN B C 1
ATOM 776 O O . ASN B 1 28 ? 4.129 -9.102 -4.379 1 98.75 28 ASN B O 1
ATOM 780 N N . ALA B 1 29 ? 5.547 -10.102 -5.652 1 98.75 29 ALA B N 1
ATOM 781 C CA . ALA B 1 29 ? 6.699 -9.461 -5.027 1 98.75 29 ALA B CA 1
ATOM 782 C C . ALA B 1 29 ? 6.672 -7.949 -5.238 1 98.75 29 ALA B C 1
ATOM 784 O O . ALA B 1 29 ? 6.941 -7.184 -4.312 1 98.75 29 ALA B O 1
ATOM 785 N N . LEU B 1 30 ? 6.348 -7.523 -6.406 1 98.81 30 LEU B N 1
ATOM 786 C CA . LEU B 1 30 ? 6.266 -6.105 -6.746 1 98.81 30 LEU B CA 1
ATOM 787 C C . LEU B 1 30 ? 5.16 -5.422 -5.949 1 98.81 30 LEU B C 1
ATOM 789 O O . LEU B 1 30 ? 5.355 -4.324 -5.418 1 98.81 30 LEU B O 1
ATOM 793 N N . LEU B 1 31 ? 4.074 -6.09 -5.824 1 98.88 31 LEU B N 1
ATOM 794 C CA . LEU B 1 31 ? 2.949 -5.543 -5.074 1 98.88 31 LEU B CA 1
ATOM 795 C C . LEU B 1 31 ? 3.287 -5.422 -3.594 1 98.88 31 LEU B C 1
ATOM 797 O O . LEU B 1 31 ? 2.928 -4.434 -2.949 1 98.88 31 LEU B O 1
ATOM 801 N N . ALA B 1 32 ? 3.932 -6.379 -3.09 1 98.75 32 ALA B N 1
ATOM 802 C CA . ALA B 1 32 ? 4.34 -6.348 -1.689 1 98.75 32 ALA B CA 1
ATOM 803 C C . ALA B 1 32 ? 5.285 -5.18 -1.42 1 98.75 32 ALA B C 1
ATOM 805 O O . ALA B 1 32 ? 5.18 -4.512 -0.39 1 98.75 32 ALA B O 1
ATOM 806 N N . GLU B 1 33 ? 6.172 -4.945 -2.338 1 98.81 33 GLU B N 1
ATOM 807 C CA . GLU B 1 33 ? 7.078 -3.809 -2.242 1 98.81 33 GLU B CA 1
ATOM 808 C C . GLU B 1 33 ? 6.312 -2.488 -2.283 1 98.81 33 GLU B C 1
ATOM 810 O O . GLU B 1 33 ? 6.621 -1.563 -1.527 1 98.81 33 GLU B O 1
ATOM 815 N N . GLN B 1 34 ? 5.41 -2.412 -3.146 1 98.88 34 GLN B N 1
ATOM 816 C CA . GLN B 1 34 ? 4.594 -1.209 -3.27 1 98.88 34 GLN B CA 1
ATOM 817 C C . GLN B 1 34 ? 3.791 -0.955 -1.996 1 98.88 34 GLN B C 1
ATOM 819 O O . GLN B 1 34 ? 3.688 0.186 -1.54 1 98.88 34 GLN B O 1
ATOM 824 N N . VAL B 1 35 ? 3.23 -2 -1.443 1 98.88 35 VAL B N 1
ATOM 825 C CA . VAL B 1 35 ? 2.496 -1.882 -0.189 1 98.88 35 VAL B CA 1
ATOM 826 C C . VAL B 1 35 ? 3.412 -1.324 0.897 1 98.88 35 VAL B C 1
ATOM 828 O O . VAL B 1 35 ? 3.031 -0.41 1.632 1 98.88 35 VAL B O 1
ATOM 831 N N . ALA B 1 36 ? 4.57 -1.864 0.964 1 98.81 36 ALA B N 1
ATOM 832 C CA . ALA B 1 36 ? 5.531 -1.405 1.966 1 98.81 36 ALA B CA 1
ATOM 833 C C . ALA B 1 36 ? 5.867 0.071 1.769 1 98.81 36 ALA B C 1
ATOM 835 O O . ALA B 1 36 ? 5.887 0.843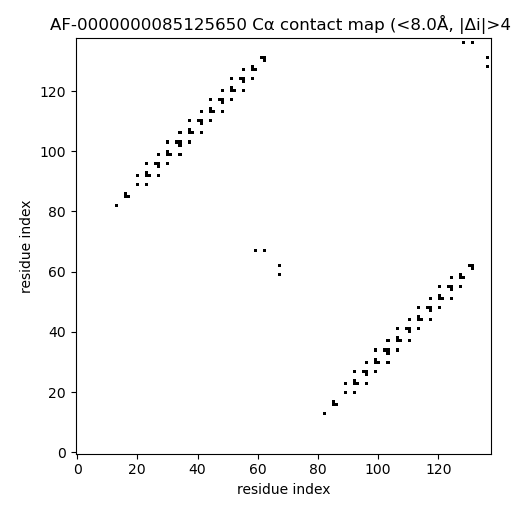 2.73 1 98.81 36 ALA B O 1
ATOM 836 N N . ALA B 1 37 ? 6.105 0.455 0.571 1 98.88 37 ALA B N 1
ATOM 837 C CA . ALA B 1 37 ? 6.465 1.834 0.248 1 98.88 37 ALA B CA 1
ATOM 838 C C . ALA B 1 37 ? 5.32 2.789 0.569 1 98.88 37 ALA B C 1
ATOM 840 O O . ALA B 1 37 ? 5.531 3.846 1.166 1 98.88 37 ALA B O 1
ATOM 841 N N . LEU B 1 38 ? 4.152 2.365 0.206 1 98.88 38 LEU B N 1
ATOM 842 C CA . LEU B 1 38 ? 2.971 3.191 0.436 1 98.88 38 LEU B CA 1
ATOM 843 C C . LEU B 1 38 ? 2.67 3.307 1.927 1 98.88 38 LEU B C 1
ATOM 845 O O . LEU B 1 38 ? 2.23 4.359 2.395 1 98.88 38 LEU B O 1
ATOM 849 N N . THR B 1 39 ? 2.832 2.287 2.625 1 98.81 39 THR B N 1
ATOM 850 C CA . THR B 1 39 ? 2.635 2.301 4.07 1 98.81 39 THR B CA 1
ATOM 851 C C . THR B 1 39 ? 3.59 3.289 4.738 1 98.81 39 THR B C 1
ATOM 853 O O . THR B 1 39 ? 3.178 4.078 5.59 1 98.81 39 THR B O 1
ATOM 856 N N . GLN B 1 40 ? 4.789 3.248 4.312 1 98.81 40 GLN B N 1
ATOM 857 C CA . GLN B 1 40 ? 5.777 4.176 4.848 1 98.81 40 GLN B CA 1
ATOM 858 C C . GLN B 1 40 ? 5.406 5.621 4.527 1 98.81 40 GLN B C 1
ATOM 860 O O . GLN B 1 40 ? 5.492 6.496 5.395 1 98.81 40 GLN B O 1
ATOM 865 N N . GLU B 1 41 ? 5.043 5.84 3.32 1 98.81 41 GLU B N 1
ATOM 866 C CA . GLU B 1 41 ? 4.629 7.176 2.902 1 98.81 41 GLU B CA 1
ATOM 867 C C . GLU B 1 41 ? 3.416 7.652 3.693 1 98.81 41 GLU B C 1
ATOM 869 O O . GLU B 1 41 ? 3.377 8.797 4.152 1 98.81 41 GLU B O 1
ATOM 874 N N . ARG B 1 42 ? 2.48 6.777 3.775 1 98.75 42 ARG B N 1
ATOM 875 C CA . ARG B 1 42 ? 1.276 7.07 4.543 1 98.75 42 ARG B CA 1
ATOM 876 C C . ARG B 1 42 ? 1.622 7.457 5.98 1 98.75 42 ARG B C 1
ATOM 878 O O . ARG B 1 42 ? 1.109 8.445 6.504 1 98.75 42 ARG B O 1
ATOM 885 N N . ASP B 1 43 ? 2.465 6.746 6.672 1 98.75 43 ASP B N 1
ATOM 886 C CA . ASP B 1 43 ? 2.861 7.012 8.055 1 98.75 43 ASP B CA 1
ATOM 887 C C . ASP B 1 43 ? 3.574 8.359 8.172 1 98.75 43 ASP B C 1
ATOM 889 O O . ASP B 1 43 ? 3.328 9.117 9.109 1 98.75 43 ASP B O 1
ATOM 893 N N . SER B 1 44 ? 4.371 8.68 7.23 1 98.81 44 SER B N 1
ATOM 894 C CA . SER B 1 44 ? 5.066 9.961 7.195 1 98.81 44 SER B CA 1
ATOM 895 C C . SER B 1 44 ? 4.086 11.117 7.051 1 98.81 44 SER B C 1
ATOM 897 O O . SER B 1 44 ? 4.176 12.109 7.777 1 98.81 44 SER B O 1
ATOM 899 N N . LEU B 1 45 ? 3.174 10.969 6.16 1 98.88 45 LEU B N 1
ATOM 900 C CA . LEU B 1 45 ? 2.166 12 5.938 1 98.88 45 LEU B CA 1
ATOM 901 C C . LEU B 1 45 ? 1.306 12.195 7.18 1 98.88 45 LEU B C 1
ATOM 903 O O . LEU B 1 45 ? 0.969 13.328 7.535 1 98.88 45 LEU B O 1
ATOM 907 N N . ARG B 1 46 ? 0.948 11.148 7.781 1 98.81 46 ARG B N 1
ATOM 908 C CA . ARG B 1 46 ? 0.162 11.227 9.008 1 98.81 46 ARG B CA 1
ATOM 909 C C . ARG B 1 46 ? 0.897 12.031 10.078 1 98.81 46 ARG B C 1
ATOM 911 O O . ARG B 1 46 ? 0.303 12.875 10.742 1 98.81 46 ARG B O 1
ATOM 918 N N . SER B 1 47 ? 2.154 11.773 10.227 1 98.81 47 SER B N 1
ATOM 919 C CA . SER B 1 47 ? 2.982 12.477 11.203 1 98.81 47 SER B CA 1
ATOM 920 C C . SER B 1 47 ? 3.082 13.961 10.867 1 98.81 47 SER B C 1
ATOM 922 O O . SER B 1 47 ? 2.875 14.812 11.734 1 98.81 47 SER B O 1
ATOM 924 N N . ARG B 1 48 ? 3.367 14.211 9.695 1 98.81 48 ARG B N 1
ATOM 925 C CA . ARG B 1 48 ? 3.502 15.586 9.25 1 98.81 48 ARG B CA 1
ATOM 926 C C . ARG B 1 48 ? 2.176 16.328 9.359 1 98.81 48 ARG B C 1
ATOM 928 O O . ARG B 1 48 ? 2.15 17.516 9.711 1 98.81 48 ARG B O 1
ATOM 935 N N . LEU B 1 49 ? 1.129 15.68 9.109 1 98.81 49 LEU B N 1
ATOM 936 C CA . LEU B 1 49 ? -0.198 16.266 9.242 1 98.81 49 LEU B CA 1
ATOM 937 C C . LEU B 1 49 ? -0.502 16.594 10.703 1 98.81 49 LEU B C 1
ATOM 939 O O . LEU B 1 49 ? -1.004 17.672 11.016 1 98.81 49 LEU B O 1
ATOM 943 N N . ASN B 1 50 ? -0.23 15.656 11.547 1 98.75 50 ASN B N 1
ATOM 944 C CA . ASN B 1 50 ? -0.422 15.883 12.977 1 98.75 50 ASN B CA 1
ATOM 945 C C . ASN B 1 50 ? 0.379 17.078 13.469 1 98.75 50 ASN B C 1
ATOM 947 O O . ASN B 1 50 ? -0.131 17.906 14.227 1 98.75 50 ASN B O 1
ATOM 951 N N . ALA B 1 51 ? 1.542 17.141 13.016 1 98.75 51 ALA B N 1
ATOM 952 C CA . ALA B 1 51 ? 2.404 18.266 13.383 1 98.75 51 ALA B CA 1
ATOM 953 C C . ALA B 1 51 ? 1.834 19.578 12.875 1 98.75 51 ALA B C 1
ATOM 955 O O . ALA B 1 51 ? 1.818 20.578 13.594 1 98.75 51 ALA B O 1
ATOM 956 N N . ALA B 1 52 ? 1.387 19.531 11.68 1 98.44 52 ALA B N 1
ATOM 957 C CA . ALA B 1 52 ? 0.806 20.734 11.094 1 98.44 52 ALA B CA 1
ATOM 958 C C . ALA B 1 52 ? -0.456 21.156 11.844 1 98.44 52 ALA B C 1
ATOM 960 O O . ALA B 1 52 ? -0.675 22.344 12.086 1 98.44 52 ALA B O 1
ATOM 961 N N . ARG B 1 53 ? -1.272 20.266 12.211 1 98.44 53 ARG B N 1
ATOM 962 C CA . ARG B 1 53 ? -2.482 20.547 12.977 1 98.44 53 ARG B CA 1
ATOM 963 C C . ARG B 1 53 ? -2.143 21.109 14.352 1 98.44 53 ARG B C 1
ATOM 965 O O . ARG B 1 53 ? -2.791 22.062 14.812 1 98.44 53 ARG B O 1
ATOM 972 N N . ALA B 1 54 ? -1.129 20.609 14.922 1 98.19 54 ALA B N 1
ATOM 973 C CA . ALA B 1 54 ? -0.68 21.109 16.219 1 98.19 54 ALA B CA 1
ATOM 974 C C . ALA B 1 54 ? -0.187 22.547 16.109 1 98.19 54 ALA B C 1
ATOM 976 O O . ALA B 1 54 ? -0.441 23.375 17 1 98.19 54 ALA B O 1
ATOM 977 N N . ARG B 1 55 ? 0.459 22.812 15.047 1 97.56 55 ARG B N 1
ATOM 978 C CA . ARG B 1 55 ? 0.943 24.172 14.797 1 97.56 55 ARG B CA 1
ATOM 979 C C . ARG B 1 55 ? -0.217 25.125 14.586 1 97.56 55 ARG B C 1
ATOM 981 O O . ARG B 1 55 ? -0.199 26.25 15.102 1 97.56 55 ARG B O 1
ATOM 988 N N . VAL B 1 56 ? -1.225 24.797 13.938 1 96.5 56 VAL B N 1
ATOM 989 C CA . VAL B 1 56 ? -2.428 25.594 13.727 1 96.5 56 VAL B CA 1
ATOM 990 C C . VAL B 1 56 ? -3.086 25.906 15.07 1 96.5 56 VAL B C 1
ATOM 992 O O . VAL B 1 56 ? -3.424 27.047 15.352 1 96.5 56 VAL B O 1
ATOM 995 N N . ASP B 1 57 ? -3.232 24.875 15.836 1 96 57 ASP B N 1
ATOM 996 C CA . ASP B 1 57 ? -3.85 25.031 17.141 1 96 57 ASP B CA 1
ATOM 997 C C . ASP B 1 57 ? -3.072 26.031 18 1 96 57 ASP B C 1
ATOM 999 O O . ASP B 1 57 ? -3.664 26.906 18.641 1 96 57 ASP B O 1
ATOM 1003 N N . ALA B 1 58 ? -1.782 25.922 17.953 1 94.5 58 ALA B N 1
ATOM 1004 C CA . ALA B 1 58 ? -0.916 26.812 18.734 1 94.5 58 ALA B CA 1
ATOM 1005 C C . ALA B 1 58 ? -1.034 28.25 18.25 1 94.5 58 ALA B C 1
ATOM 1007 O O . ALA B 1 58 ? -1.063 29.172 19.062 1 94.5 58 ALA B O 1
ATOM 1008 N N . LEU B 1 59 ? -1.157 28.438 16.969 1 90.5 59 LEU B N 1
ATOM 1009 C CA . LEU B 1 59 ? -1.264 29.781 16.391 1 90.5 59 LEU B CA 1
ATOM 1010 C C . LEU B 1 59 ? -2.602 30.422 16.75 1 90.5 59 LEU B C 1
ATOM 1012 O O . LEU B 1 59 ? -2.668 31.609 17.016 1 90.5 59 LEU B O 1
ATOM 1016 N N . ILE B 1 60 ? -3.584 29.578 16.766 1 89.94 60 ILE B N 1
ATOM 1017 C CA . ILE B 1 60 ? -4.922 30.062 17.109 1 89.94 60 ILE B CA 1
ATOM 1018 C C . ILE B 1 60 ? -4.938 30.578 18.547 1 89.94 60 ILE B C 1
ATOM 1020 O O . ILE B 1 60 ? -5.586 31.578 18.844 1 89.94 60 ILE B O 1
ATOM 1024 N N . GLU B 1 61 ? -4.207 29.969 19.344 1 88.25 61 GLU B N 1
ATOM 1025 C CA . GLU B 1 61 ? -4.129 30.359 20.75 1 88.25 61 GLU B CA 1
ATOM 1026 C C . GLU B 1 61 ? -3.439 31.719 20.906 1 88.25 61 GLU B C 1
ATOM 1028 O O . GLU B 1 61 ? -3.672 32.438 21.891 1 88.25 61 GLU B O 1
ATOM 1033 N N . ARG B 1 62 ? -2.689 32.156 19.953 1 83.81 62 ARG B N 1
ATOM 1034 C CA . ARG B 1 62 ? -1.916 33.375 20.016 1 83.81 62 ARG B CA 1
ATOM 1035 C C . ARG B 1 62 ? -2.645 34.531 19.328 1 83.81 62 ARG B C 1
ATOM 1037 O O . ARG B 1 62 ? -2.211 35.688 19.391 1 83.81 62 ARG B O 1
ATOM 1044 N N . LEU B 1 63 ? -3.658 34.125 18.578 1 81.94 63 LEU B N 1
ATOM 1045 C CA . LEU B 1 63 ? -4.426 35.156 17.875 1 81.94 63 LEU B CA 1
ATOM 1046 C C . LEU B 1 63 ? -5.301 35.938 18.844 1 81.94 63 LEU B C 1
ATOM 1048 O O . LEU B 1 63 ? -5.859 35.375 19.781 1 81.94 63 LEU B O 1
ATOM 1052 N N . PRO B 1 64 ? -5.223 37.5 18.781 1 73.81 64 PRO B N 1
ATOM 1053 C CA . PRO B 1 64 ? -6.137 38.312 19.594 1 73.81 64 PRO B CA 1
ATOM 1054 C C . PRO B 1 64 ? -7.602 37.906 19.406 1 73.81 64 PRO B C 1
ATOM 1056 O O . PRO B 1 64 ? -7.973 37.406 18.344 1 73.81 64 PRO B O 1
ATOM 1059 N N . SER B 1 65 ? -8.32 37.469 20.547 1 65.75 65 SER B N 1
ATOM 1060 C CA . SER B 1 65 ? -9.703 37.031 20.641 1 65.75 65 SER B CA 1
ATOM 1061 C C . SER B 1 65 ? -10.547 37.594 19.516 1 65.75 65 SER B C 1
ATOM 1063 O O . SER B 1 65 ? -11.523 36.969 19.094 1 65.75 65 SER B O 1
ATOM 1065 N N . ASN B 1 66 ? -10.328 38.688 18.969 1 56.91 66 ASN B N 1
ATOM 1066 C CA . ASN B 1 66 ? -11.203 39.312 17.984 1 56.91 66 ASN B CA 1
ATOM 1067 C C . ASN B 1 66 ? -11.047 38.656 16.609 1 56.91 66 ASN B C 1
ATOM 1069 O O . ASN B 1 66 ? -11.836 38.875 15.703 1 56.91 66 ASN B O 1
ATOM 1073 N N . GLN B 1 67 ? -9.977 38 16.297 1 56.41 67 GLN B N 1
ATOM 1074 C CA . GLN B 1 67 ? -9.758 37.531 14.938 1 56.41 67 GLN B CA 1
ATOM 1075 C C . GLN B 1 67 ? -10.133 36.062 14.789 1 56.41 67 GLN B C 1
ATOM 1077 O O . GLN B 1 67 ? -9.969 35.469 13.719 1 56.41 67 GLN B O 1
ATOM 1082 N N . GLY B 1 68 ? -10.594 35.5 15.82 1 48.84 68 GLY B N 1
ATOM 1083 C CA . GLY B 1 68 ? -10.969 34.094 15.695 1 48.84 68 GLY B CA 1
ATOM 1084 C C . GLY B 1 68 ? -12.242 33.906 14.906 1 48.84 68 GLY B C 1
ATOM 1085 O O . GLY B 1 68 ? -12.812 32.812 14.906 1 48.84 68 GLY B O 1
ATOM 1086 N N . ALA B 1 69 ? -12.875 34.938 14.406 1 42.59 69 ALA B N 1
ATOM 1087 C CA . ALA B 1 69 ? -14.117 34.625 13.711 1 42.59 69 ALA B CA 1
ATOM 1088 C C . ALA B 1 69 ? -13.852 34.188 12.273 1 42.59 69 ALA B C 1
ATOM 1090 O O . ALA B 1 69 ? -12.836 34.594 11.68 1 42.59 69 ALA B O 1
#

pLDDT: mean 90.3, std 13.67, range [42.59, 98.88]

Sequence (138 aa):
MTSQTSLDHIAERVERLLVRHEELQRTNALLAEQVAALTQERDSLRSRLNAARARVDALIERLPSNQGAMTSQTSLDHIAERVERLLVRHEELQRTNALLAEQVAALTQERDSLRSRLNAARARVDALIERLPSNQGA

Secondary structure (DSSP, 8-state):
-HHHHHHHHHHHHHHHHHHHHHHHHHHHHHHHHHHHHHHHHHHHHHHHHHHHHHHHHHHHHHS-GGG--/-HHHHHHHHHHHHHHHHHHHHHHHHHHHHHHHHHHHHHHHHHHHHHHHHHHHHHHHHHHHHHS-GGG--

Organism: Delftia acidovorans (strain DSM 14801 / SPH-1) (NCBI:txid398578)

Foldseek 3Di:
DVVVVVVVVVVVVVVVVVVVVVVVVVVVVVVVVVVVVVVVVVVVVVVVVVVVVVVVVVVLVVDDPVPPD/DVVVVVVVVVVVVVVVVVVVVVVVVVVVVVVVVVVVVVVVVVVVVVVVVVVVVVVVVVVLVVDDPVPPD

Radius of gyration: 29.41 Å; Cα contacts (8 Å, |Δi|>4): 67; chains: 2; bounding box: 24×92×51 Å

Solvent-accessible surface area (backbone atoms only — not comparable to full-atom values): 7482 Å² total; per-residue (Å²): 111,70,66,57,54,51,50,51,52,48,52,54,52,50,49,54,51,51,53,52,40,51,52,48,51,51,50,36,52,53,39,51,51,49,38,53,52,44,50,51,52,37,53,50,45,52,50,52,32,52,51,38,50,51,50,42,54,56,51,57,70,68,48,65,81,81,67,75,115,111,70,65,58,54,51,50,52,52,48,52,53,52,51,49,52,52,50,54,53,40,51,53,48,52,51,51,37,53,53,38,52,51,49,40,52,53,44,51,52,52,37,54,50,43,52,51,54,32,52,51,39,51,52,50,40,54,54,50,57,71,68,48,65,81,83,65,75,115